Protein AF-A0A956W4H8-F1 (afdb_monomer)

Foldseek 3Di:
DVVVVVLVVLLVVLLVQLLVVHDDDDDDLQQDPVSVVSSQVSQVVSVHHDQAEAEDEPVVVVQVVQPDDDDDDDPRHPVVSVVSVVSGDDDPDHPYYDHPVDDCPVVVVVSCVVRVNDD

Secondary structure (DSSP, 8-state):
-HHHHHHHHHHHHHHHHHTTT----------SHHHHHHHHHHHHHTT-----EEEE--HHHHHHHHHS---SS---SHHHHHHHHHHPPP--S-SEEEETTS--HHHHHHHHHHTT---

Solvent-accessible surface area (backbone atoms only — not comparable to full-atom values): 7430 Å² total; per-residue (Å²): 114,70,68,57,58,52,51,54,52,50,53,53,52,47,51,58,34,45,78,66,76,41,92,76,87,84,89,71,84,58,42,38,67,76,65,46,47,54,56,50,52,55,22,53,78,63,74,49,80,77,74,42,72,43,81,43,66,59,68,66,60,52,43,58,68,34,66,53,91,79,83,84,87,74,79,74,25,57,72,49,54,54,52,48,63,74,60,46,47,85,84,74,8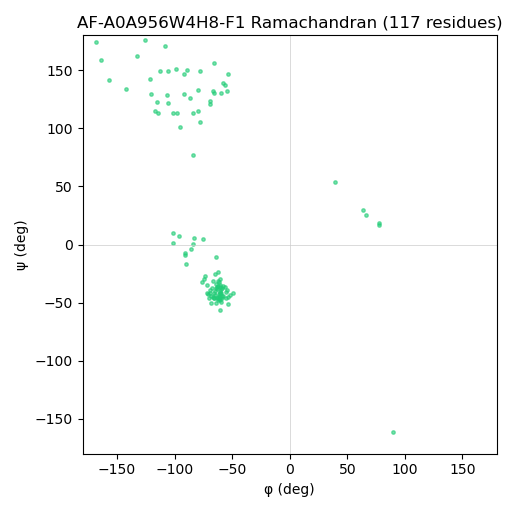6,54,77,39,78,43,63,66,85,50,88,52,66,70,56,52,54,49,52,37,50,69,65,67,51,79,131

Mean predicted aligned error: 4.52 Å

pLDDT: mean 90.12, std 8.44, range [45.56, 97.0]

Structure (mmCIF, N/CA/C/O backbone):
data_AF-A0A956W4H8-F1
#
_entry.id   AF-A0A956W4H8-F1
#
loop_
_atom_site.group_PDB
_atom_site.id
_atom_site.type_symbol
_atom_site.label_atom_id
_atom_site.label_alt_id
_atom_site.label_comp_id
_atom_site.label_asym_id
_atom_site.label_entity_id
_atom_site.label_seq_id
_atom_site.pdbx_PDB_ins_code
_atom_site.Cartn_x
_atom_site.Cartn_y
_atom_site.Cartn_z
_atom_site.occupancy
_atom_site.B_iso_or_equiv
_atom_site.auth_seq_id
_atom_site.auth_comp_id
_atom_site.auth_asym_id
_atom_site.auth_atom_id
_atom_site.pdbx_PDB_model_num
ATOM 1 N N . LYS A 1 1 ? 7.253 20.394 -4.371 1.00 45.56 1 LYS A N 1
ATOM 2 C CA . LYS A 1 1 ? 6.100 21.131 -3.801 1.00 45.56 1 LYS A CA 1
ATOM 3 C C . LYS A 1 1 ? 4.826 20.306 -3.955 1.00 45.56 1 LYS A C 1
ATOM 5 O O . LYS A 1 1 ? 4.275 19.940 -2.935 1.00 45.56 1 LYS A O 1
ATOM 10 N N . GLU A 1 2 ? 4.491 19.880 -5.176 1.00 53.41 2 GLU A N 1
ATOM 11 C CA . GLU A 1 2 ? 3.340 19.012 -5.505 1.00 53.41 2 GLU A CA 1
ATOM 12 C C . GLU A 1 2 ? 3.208 17.745 -4.634 1.00 53.41 2 GLU A C 1
ATOM 14 O O . GLU A 1 2 ? 2.128 17.449 -4.143 1.00 53.41 2 GLU A O 1
ATOM 19 N N . ASN A 1 3 ? 4.315 17.057 -4.325 1.00 69.75 3 ASN A N 1
ATOM 20 C CA . ASN A 1 3 ? 4.260 15.866 -3.467 1.00 69.75 3 ASN A CA 1
ATOM 21 C C . ASN A 1 3 ? 3.694 16.139 -2.061 1.00 69.75 3 ASN A C 1
ATOM 23 O O . ASN A 1 3 ? 2.957 15.304 -1.555 1.00 69.75 3 ASN A O 1
ATOM 27 N N . ALA A 1 4 ? 4.012 17.277 -1.430 1.00 79.56 4 ALA A N 1
ATOM 28 C CA . ALA A 1 4 ? 3.571 17.556 -0.057 1.00 79.56 4 ALA A CA 1
ATOM 29 C C . ALA A 1 4 ? 2.053 17.763 0.019 1.00 79.56 4 ALA A C 1
ATOM 31 O O . ALA A 1 4 ? 1.398 17.157 0.854 1.00 79.56 4 ALA A O 1
ATOM 32 N N . GLU A 1 5 ? 1.494 18.524 -0.923 1.00 85.69 5 GLU A N 1
ATOM 33 C CA . GLU A 1 5 ? 0.049 18.768 -1.008 1.00 85.69 5 GLU A CA 1
ATOM 34 C C . GLU A 1 5 ? -0.733 17.468 -1.260 1.00 85.69 5 GLU A C 1
ATOM 36 O O . GLU A 1 5 ? -1.816 17.277 -0.707 1.00 85.69 5 GLU A O 1
ATOM 41 N N . VAL A 1 6 ? -0.167 16.541 -2.045 1.00 87.31 6 VAL A N 1
ATOM 42 C CA . VAL A 1 6 ? -0.752 15.207 -2.250 1.00 87.31 6 VAL A CA 1
ATOM 43 C C . VAL A 1 6 ? -0.738 14.390 -0.958 1.00 87.31 6 VAL A C 1
ATOM 45 O O . VAL A 1 6 ? -1.762 13.797 -0.622 1.00 87.31 6 VAL A O 1
ATOM 48 N N . PHE A 1 7 ? 0.379 14.364 -0.222 1.00 86.44 7 PHE A N 1
ATOM 49 C CA . PHE A 1 7 ? 0.444 13.662 1.066 1.00 86.44 7 PHE A CA 1
ATOM 50 C C . PHE A 1 7 ? -0.568 14.234 2.064 1.00 86.44 7 PHE A C 1
ATOM 52 O O . PHE A 1 7 ? -1.348 13.470 2.628 1.00 86.44 7 PHE A O 1
ATOM 59 N N . ASP A 1 8 ? -0.629 15.559 2.202 1.00 90.62 8 ASP A N 1
ATOM 60 C CA . ASP A 1 8 ? -1.545 16.230 3.128 1.00 90.62 8 ASP A CA 1
ATOM 61 C C . ASP A 1 8 ? -3.015 15.932 2.785 1.00 90.62 8 ASP A C 1
ATOM 63 O O . ASP A 1 8 ? -3.830 15.63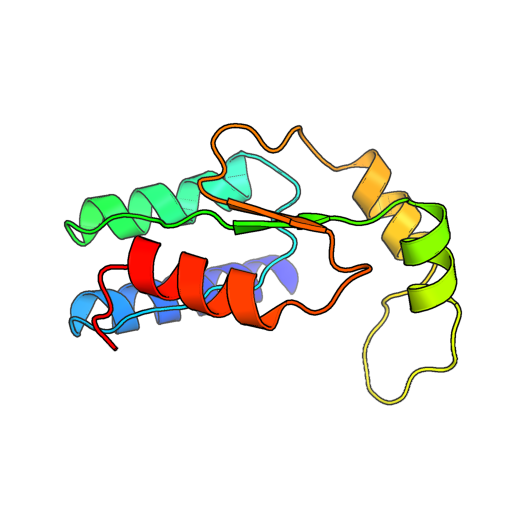8 3.664 1.00 90.62 8 ASP A O 1
ATOM 67 N N . GLU A 1 9 ? -3.377 15.952 1.498 1.00 93.94 9 GLU A N 1
ATOM 68 C CA . GLU A 1 9 ? -4.739 15.629 1.065 1.00 93.94 9 GLU A CA 1
ATOM 69 C C . GLU A 1 9 ? -5.086 14.150 1.293 1.00 93.94 9 GLU A C 1
ATOM 71 O O . GLU A 1 9 ? -6.218 13.840 1.684 1.00 93.94 9 GLU A O 1
ATOM 76 N N . VAL A 1 10 ? -4.136 13.231 1.083 1.00 93.94 10 VAL A N 1
ATOM 77 C CA . VAL A 1 10 ? -4.322 11.804 1.385 1.00 93.94 10 VAL A CA 1
ATOM 78 C C . VAL A 1 10 ? -4.526 11.605 2.886 1.00 93.94 10 VAL A C 1
ATOM 80 O O . VAL A 1 10 ? -5.525 11.001 3.278 1.00 93.94 10 VAL A O 1
ATOM 83 N N . GLU A 1 11 ? -3.656 12.163 3.728 1.00 94.00 11 GLU A N 1
ATOM 84 C CA . GLU A 1 11 ? -3.748 12.074 5.191 1.00 94.00 11 GLU A CA 1
ATOM 85 C C . GLU A 1 11 ? -5.082 12.649 5.698 1.00 94.00 11 GLU A C 1
ATOM 87 O O . GLU A 1 11 ? -5.805 11.995 6.457 1.00 94.00 11 GLU A O 1
ATOM 92 N N . ARG A 1 12 ? -5.505 13.809 5.177 1.00 95.69 12 ARG A N 1
ATOM 93 C CA . ARG A 1 12 ? -6.803 14.418 5.504 1.00 95.69 12 ARG A CA 1
ATOM 94 C C . ARG A 1 12 ? -7.984 13.519 5.129 1.00 95.69 12 ARG A C 1
ATOM 96 O O . ARG A 1 12 ? -8.972 13.449 5.868 1.00 95.69 12 ARG A O 1
ATOM 103 N N . ARG A 1 13 ? -7.931 12.840 3.977 1.00 96.88 13 ARG A N 1
ATOM 104 C CA . ARG A 1 13 ? -8.981 11.892 3.558 1.00 96.88 13 ARG A CA 1
ATOM 105 C C . ARG A 1 13 ? -9.000 10.643 4.426 1.00 96.88 13 ARG A C 1
ATOM 107 O O . ARG A 1 13 ? -10.095 10.188 4.761 1.00 96.88 13 ARG A O 1
ATOM 114 N N . VAL A 1 14 ? -7.830 10.132 4.804 1.00 96.62 14 VAL A N 1
ATOM 115 C CA . VAL A 1 14 ? -7.693 8.994 5.719 1.00 96.62 14 VAL A CA 1
ATOM 116 C C . VAL A 1 14 ? -8.321 9.338 7.064 1.00 96.62 14 VAL A C 1
ATOM 118 O O . VAL A 1 14 ? -9.294 8.689 7.442 1.00 96.62 14 VAL A O 1
ATOM 121 N N . ALA A 1 15 ? -7.885 10.420 7.716 1.00 95.81 15 ALA A N 1
ATOM 122 C CA . ALA A 1 15 ? -8.448 10.878 8.988 1.00 95.81 15 ALA A CA 1
ATOM 123 C C . ALA A 1 15 ? -9.972 11.074 8.917 1.00 95.81 15 ALA A C 1
ATOM 125 O O . ALA A 1 15 ? -10.715 10.588 9.770 1.00 95.81 15 ALA A O 1
ATOM 126 N N . LYS A 1 16 ? -10.476 11.719 7.855 1.00 96.75 16 LYS A N 1
ATOM 127 C CA . LYS A 1 16 ? -11.923 11.909 7.657 1.00 96.75 16 LYS A CA 1
ATOM 128 C C . LYS A 1 16 ? -12.679 10.586 7.490 1.00 96.75 16 LYS A C 1
ATOM 130 O O . LYS A 1 16 ? -13.828 10.489 7.921 1.00 96.75 16 LYS A O 1
ATOM 135 N N . GLY A 1 17 ? -12.094 9.607 6.802 1.00 96.56 17 GLY A N 1
ATOM 136 C CA . GLY A 1 17 ? -12.680 8.282 6.616 1.00 96.56 17 GLY A CA 1
ATOM 137 C C . GLY A 1 17 ? -12.732 7.500 7.926 1.00 96.56 17 GLY A C 1
ATOM 138 O O . GLY A 1 17 ? -13.808 7.040 8.315 1.00 96.56 17 GLY A O 1
ATOM 139 N N . LEU A 1 18 ? -11.601 7.440 8.629 1.00 95.12 18 LEU A N 1
ATOM 140 C CA . LEU A 1 18 ? -11.467 6.764 9.918 1.00 95.12 18 LEU A CA 1
ATOM 141 C C . LEU A 1 18 ? -12.384 7.381 10.981 1.00 95.12 18 LEU A C 1
ATOM 143 O O . LEU A 1 18 ? -13.142 6.657 11.619 1.00 95.12 18 LEU A O 1
ATOM 147 N N . GLY A 1 19 ? -12.446 8.714 11.081 1.00 93.06 19 GLY A N 1
ATOM 148 C CA . GLY A 1 19 ? -13.347 9.420 12.005 1.00 93.06 19 GLY A CA 1
ATOM 149 C C . GLY A 1 19 ? -14.843 9.210 11.727 1.00 93.06 19 GLY A C 1
ATOM 150 O O . GLY A 1 19 ? -15.686 9.569 12.544 1.00 93.06 19 GLY A O 1
ATOM 151 N N . ARG A 1 20 ? -15.199 8.619 10.580 1.00 94.94 20 ARG A N 1
ATOM 152 C CA . ARG A 1 20 ? -16.569 8.200 10.236 1.00 94.94 20 ARG A CA 1
ATOM 153 C C . ARG A 1 20 ? -16.792 6.694 10.411 1.00 94.94 20 ARG A C 1
ATOM 155 O O . ARG A 1 20 ? -17.804 6.191 9.927 1.00 94.94 20 ARG A O 1
ATOM 162 N N . GLY A 1 21 ? -15.849 5.976 11.021 1.00 91.88 21 GLY A N 1
ATOM 163 C CA . GLY A 1 21 ? -15.905 4.524 11.201 1.00 91.88 21 GLY A CA 1
ATOM 164 C C . GLY A 1 21 ? -15.830 3.734 9.892 1.00 91.88 21 GLY A C 1
ATOM 165 O O . GLY A 1 21 ? -16.367 2.634 9.812 1.00 91.88 21 GLY A O 1
ATOM 166 N N . ARG A 1 22 ? -15.232 4.298 8.833 1.00 93.69 22 ARG A N 1
ATOM 167 C CA . ARG A 1 22 ? -15.118 3.622 7.531 1.00 93.69 22 ARG A CA 1
ATOM 168 C C . ARG A 1 22 ? -13.815 2.843 7.431 1.00 93.69 22 ARG A C 1
ATOM 170 O O . ARG A 1 22 ? -12.777 3.312 7.889 1.00 93.69 22 ARG A O 1
ATOM 177 N N . LEU A 1 23 ? -13.860 1.720 6.715 1.00 93.44 23 LEU A N 1
ATOM 178 C CA . LEU A 1 23 ? -12.656 1.089 6.187 1.00 93.44 23 LEU A CA 1
ATOM 179 C C . LEU A 1 23 ? -12.021 2.016 5.142 1.00 93.44 23 LEU A C 1
ATOM 181 O O . LEU A 1 23 ? -12.703 2.496 4.233 1.00 93.44 23 LEU A O 1
ATOM 185 N N . VAL A 1 24 ? -10.720 2.263 5.275 1.00 95.25 24 VAL A N 1
ATOM 186 C CA . VAL A 1 24 ? -9.947 3.100 4.354 1.00 95.25 24 VAL A 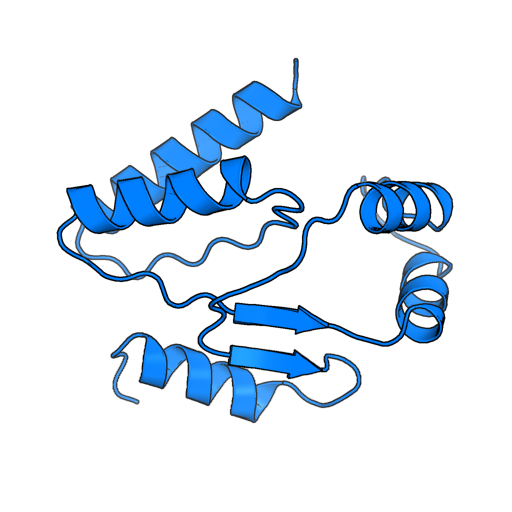CA 1
ATOM 187 C C . VAL A 1 24 ? -8.818 2.269 3.761 1.00 95.25 24 VAL A C 1
ATOM 189 O O . VAL A 1 24 ? -8.061 1.639 4.492 1.00 95.25 24 VAL A O 1
ATOM 192 N N . VAL A 1 25 ? -8.699 2.296 2.433 1.00 95.19 25 VAL A N 1
ATOM 193 C CA . VAL A 1 25 ? -7.577 1.704 1.699 1.00 95.19 25 VAL A CA 1
ATOM 194 C C . VAL A 1 25 ? -6.691 2.834 1.197 1.00 95.19 25 VAL A C 1
ATOM 196 O O . VAL A 1 25 ? -7.180 3.771 0.564 1.00 95.19 25 VAL A O 1
ATOM 199 N N . VAL A 1 26 ? -5.396 2.739 1.485 1.00 94.81 26 VAL A N 1
ATOM 200 C CA . VAL A 1 26 ? -4.378 3.654 0.966 1.00 94.81 26 VAL A CA 1
ATOM 201 C C . VAL A 1 26 ? -3.459 2.858 0.056 1.00 94.81 26 VAL A C 1
ATOM 203 O O . VAL A 1 26 ? -2.732 1.985 0.524 1.00 94.81 26 VAL A O 1
ATOM 206 N N . ASP A 1 27 ? -3.496 3.173 -1.236 1.00 91.88 27 ASP A N 1
ATOM 207 C CA . ASP A 1 27 ? -2.524 2.682 -2.207 1.00 91.88 27 ASP A CA 1
ATOM 208 C C . ASP A 1 27 ? -1.460 3.757 -2.428 1.00 91.88 27 ASP A C 1
ATOM 210 O O . ASP A 1 27 ? -1.746 4.858 -2.904 1.00 91.88 27 ASP A O 1
ATOM 214 N N . ALA A 1 28 ? -0.238 3.461 -2.001 1.00 88.94 28 ALA A N 1
ATOM 215 C CA . ALA A 1 28 ? 0.889 4.366 -2.113 1.00 88.94 28 ALA A CA 1
ATOM 216 C C . ALA A 1 28 ? 2.194 3.576 -2.089 1.00 88.94 28 ALA A C 1
ATOM 218 O O . ALA A 1 28 ? 2.362 2.646 -1.301 1.00 88.94 28 ALA A O 1
ATOM 219 N N . THR A 1 29 ? 3.169 4.001 -2.895 1.00 87.69 29 THR A N 1
ATOM 220 C CA . THR A 1 29 ? 4.476 3.335 -2.938 1.00 87.69 29 THR A CA 1
ATOM 221 C C . THR A 1 29 ? 5.192 3.365 -1.581 1.00 87.69 29 THR A C 1
ATOM 223 O O . THR A 1 29 ? 5.872 2.404 -1.238 1.00 87.69 29 THR A O 1
ATOM 226 N N . ASN A 1 30 ? 5.060 4.459 -0.813 1.00 88.00 30 ASN A N 1
ATOM 227 C CA . ASN A 1 30 ? 5.552 4.589 0.569 1.00 88.00 30 ASN A CA 1
ATOM 228 C C . ASN A 1 30 ? 6.923 3.929 0.820 1.00 88.00 30 ASN A C 1
ATOM 230 O O . ASN A 1 30 ? 7.091 3.108 1.726 1.00 88.00 30 ASN A O 1
ATOM 234 N N . LEU A 1 31 ? 7.913 4.292 -0.001 1.00 87.31 31 LEU A N 1
ATOM 235 C CA . LEU A 1 31 ? 9.229 3.641 -0.044 1.00 87.31 31 LEU A CA 1
ATOM 236 C C . LEU A 1 31 ? 9.990 3.711 1.284 1.00 87.31 31 LEU A C 1
ATOM 238 O O . LEU A 1 31 ? 10.749 2.800 1.605 1.00 87.31 31 LEU A O 1
ATOM 242 N N . LYS A 1 32 ? 9.753 4.758 2.077 1.00 88.69 32 LYS A N 1
ATOM 243 C CA . LYS A 1 32 ? 10.439 5.003 3.346 1.00 88.69 32 LYS A CA 1
ATOM 244 C C . LYS A 1 32 ? 9.559 4.715 4.558 1.00 88.69 32 LYS A C 1
ATOM 246 O O . LYS A 1 32 ? 8.345 4.927 4.523 1.00 88.69 32 LYS A O 1
ATOM 251 N N . HIS A 1 33 ? 10.182 4.301 5.657 1.00 87.88 33 HIS A N 1
ATOM 252 C CA . HIS A 1 33 ? 9.545 4.087 6.954 1.00 87.88 33 HIS A CA 1
ATOM 253 C C . HIS A 1 33 ? 8.814 5.337 7.441 1.00 87.88 33 HIS A C 1
ATOM 255 O O . HIS A 1 33 ? 7.700 5.213 7.937 1.00 87.88 33 HIS A O 1
ATOM 261 N N . GLU A 1 34 ? 9.393 6.528 7.253 1.00 88.00 34 GLU A N 1
ATOM 262 C CA . GLU A 1 34 ? 8.768 7.794 7.660 1.00 88.00 34 GLU A CA 1
ATOM 263 C C . GLU A 1 34 ? 7.409 8.031 6.988 1.00 88.00 34 GLU A C 1
ATOM 265 O O . GLU A 1 34 ? 6.487 8.500 7.644 1.00 88.00 34 GLU A O 1
ATOM 270 N N . PHE A 1 35 ? 7.250 7.649 5.716 1.00 88.69 35 PHE A N 1
ATOM 271 C CA . PHE A 1 35 ? 5.986 7.807 4.992 1.00 88.69 35 PHE A CA 1
ATOM 272 C C . PHE A 1 35 ? 4.957 6.761 5.412 1.00 88.69 35 PHE A C 1
ATOM 274 O O . PHE A 1 35 ? 3.767 7.048 5.449 1.00 88.69 35 PHE A O 1
ATOM 281 N N . ARG A 1 36 ? 5.407 5.556 5.781 1.00 90.06 36 ARG A N 1
ATOM 282 C CA . ARG A 1 36 ? 4.521 4.520 6.328 1.00 90.06 36 ARG A CA 1
ATOM 283 C C . ARG A 1 36 ? 4.041 4.872 7.733 1.00 90.06 36 ARG A C 1
ATOM 285 O O . ARG A 1 36 ? 2.864 4.686 8.023 1.00 90.06 36 ARG A O 1
ATOM 292 N N . ARG A 1 37 ? 4.936 5.383 8.589 1.00 90.62 37 ARG A N 1
ATOM 293 C CA . ARG A 1 37 ? 4.680 5.647 10.016 1.00 90.62 37 ARG A CA 1
ATOM 294 C C . ARG A 1 37 ? 3.457 6.535 10.238 1.00 90.62 37 ARG A C 1
ATOM 296 O O . ARG A 1 37 ? 2.657 6.227 11.111 1.00 90.62 37 ARG A O 1
ATOM 303 N N . ARG A 1 38 ? 3.262 7.544 9.389 1.00 91.00 38 ARG A N 1
ATOM 304 C CA . ARG A 1 38 ? 2.128 8.478 9.471 1.00 91.00 38 ARG A CA 1
ATOM 305 C C . ARG A 1 38 ? 0.768 7.782 9.453 1.00 91.00 38 ARG A C 1
ATOM 307 O O . ARG A 1 38 ? -0.140 8.177 10.167 1.00 91.00 38 ARG A O 1
ATOM 314 N N . TYR A 1 39 ? 0.623 6.702 8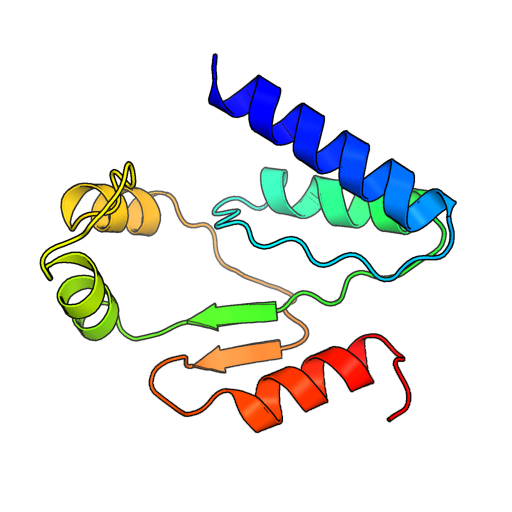.684 1.00 92.69 39 TYR A N 1
ATOM 315 C CA . TYR A 1 39 ? -0.636 5.954 8.638 1.00 92.69 39 TYR A CA 1
ATOM 316 C C . TYR A 1 39 ? -0.864 5.101 9.887 1.00 92.69 39 TYR A C 1
ATOM 318 O O . TYR A 1 39 ? -2.011 4.881 10.266 1.00 92.69 39 TYR A O 1
ATOM 326 N N . PHE A 1 40 ? 0.208 4.633 10.533 1.00 92.00 40 PHE A N 1
ATOM 327 C CA . PHE A 1 40 ? 0.102 3.968 11.832 1.00 92.00 40 PHE A CA 1
ATOM 328 C C . PHE A 1 40 ? -0.286 4.965 12.925 1.00 92.00 40 PHE A C 1
ATOM 330 O O . PHE A 1 40 ? -1.157 4.647 13.722 1.00 92.00 40 PHE A O 1
ATOM 337 N N . GLU A 1 41 ? 0.294 6.168 12.914 1.00 93.69 41 GLU A N 1
ATOM 338 C CA . GLU A 1 41 ? -0.064 7.264 13.828 1.00 93.69 41 GLU A CA 1
ATOM 339 C C . GLU A 1 41 ? -1.547 7.656 13.659 1.00 93.69 41 GLU A C 1
ATOM 341 O O . GLU A 1 41 ? -2.298 7.634 14.628 1.00 93.69 41 GLU A O 1
ATOM 346 N N . LEU A 1 42 ? -2.018 7.876 12.424 1.00 94.12 42 LEU A N 1
ATOM 347 C CA . LEU A 1 42 ? -3.433 8.176 12.144 1.00 94.12 42 LEU A CA 1
ATOM 348 C C . LEU A 1 42 ? -4.398 7.060 12.577 1.00 94.12 42 LEU A C 1
ATOM 350 O O . LEU A 1 42 ? -5.533 7.333 12.969 1.00 94.12 42 LEU A O 1
ATOM 354 N N . ALA A 1 43 ? -3.984 5.797 12.459 1.00 92.81 43 ALA A N 1
ATOM 355 C CA . ALA A 1 43 ? -4.795 4.672 12.909 1.00 92.81 43 ALA A CA 1
ATOM 356 C C . ALA A 1 43 ? -4.850 4.590 14.440 1.00 92.81 43 ALA A C 1
ATOM 358 O O . ALA A 1 43 ? -5.932 4.373 14.983 1.00 92.81 43 ALA A O 1
ATOM 359 N N . ASP A 1 44 ? -3.719 4.811 15.116 1.00 94.00 44 ASP A N 1
ATOM 360 C CA . ASP A 1 44 ? -3.626 4.850 16.578 1.00 94.00 44 ASP A CA 1
ATOM 361 C C . ASP A 1 44 ? -4.501 5.971 17.160 1.00 94.00 44 ASP A C 1
ATOM 363 O O . ASP A 1 44 ? -5.337 5.717 18.026 1.00 94.00 44 ASP A O 1
ATOM 367 N N . GLU A 1 45 ? -4.429 7.178 16.588 1.00 94.25 45 GLU A N 1
ATOM 368 C CA . GLU A 1 45 ? -5.293 8.314 16.948 1.00 94.25 45 GLU A CA 1
ATOM 369 C C . GLU A 1 45 ? -6.787 8.003 16.774 1.00 94.25 45 GLU A C 1
ATOM 371 O O . GLU A 1 45 ? -7.625 8.449 17.559 1.00 94.25 45 GLU A O 1
ATOM 376 N N . ALA A 1 46 ? -7.135 7.219 15.752 1.00 93.69 46 ALA A N 1
ATOM 377 C CA . ALA A 1 46 ? -8.502 6.781 15.495 1.00 93.69 46 ALA A CA 1
ATOM 378 C C . ALA A 1 46 ? -8.915 5.535 16.306 1.00 93.69 46 ALA A C 1
ATOM 380 O O . ALA A 1 46 ? -10.041 5.058 16.145 1.00 93.69 46 ALA A O 1
ATOM 381 N N . GLY A 1 47 ? -8.034 4.986 17.151 1.00 93.56 47 GLY A N 1
ATOM 382 C CA . GLY A 1 47 ? -8.293 3.776 17.933 1.00 93.56 47 GLY A CA 1
ATOM 383 C C . GLY A 1 47 ? -8.503 2.525 17.073 1.00 93.56 47 GLY A C 1
ATOM 384 O O . GLY A 1 47 ? -9.259 1.630 17.451 1.00 93.56 47 GLY A O 1
ATOM 385 N N . THR A 1 48 ? -7.880 2.469 15.895 1.00 92.62 48 THR A N 1
ATOM 386 C CA . THR A 1 48 ? -7.979 1.353 14.949 1.00 92.62 48 THR A CA 1
ATOM 387 C C . THR A 1 48 ? -6.599 0.810 14.577 1.00 92.62 48 THR A C 1
ATOM 389 O O . THR A 1 48 ? -5.564 1.312 15.004 1.00 92.62 48 THR A O 1
ATOM 392 N N . ARG A 1 49 ? -6.567 -0.257 13.778 1.00 91.12 49 ARG A N 1
ATOM 393 C CA . ARG A 1 49 ? -5.336 -0.935 13.358 1.00 91.12 49 ARG A CA 1
ATOM 394 C C . ARG A 1 49 ? -5.081 -0.778 11.867 1.00 91.12 49 ARG A C 1
ATOM 396 O O . ARG A 1 49 ? -6.011 -0.755 11.064 1.00 91.12 49 ARG A O 1
ATOM 403 N N . VAL A 1 50 ? -3.805 -0.770 11.496 1.00 93.75 50 VAL A N 1
ATOM 404 C CA . VAL A 1 50 ? -3.370 -0.828 10.096 1.00 93.75 50 VAL A CA 1
ATOM 405 C C . VAL A 1 50 ? -3.144 -2.279 9.687 1.00 93.75 50 VAL A C 1
ATOM 407 O O . VAL A 1 50 ? -2.397 -3.009 10.339 1.00 93.75 50 VAL A O 1
ATOM 410 N N . VAL A 1 51 ? -3.736 -2.685 8.564 1.00 94.50 51 VAL A N 1
ATOM 411 C CA . VAL A 1 51 ? -3.348 -3.909 7.853 1.00 94.50 51 VAL A CA 1
ATOM 412 C C . VAL A 1 51 ? -2.365 -3.518 6.763 1.00 94.50 51 VAL A C 1
ATOM 414 O O . VAL A 1 51 ? -2.751 -3.000 5.718 1.00 94.50 51 VAL A O 1
ATOM 417 N N . TYR A 1 52 ? -1.076 -3.734 7.017 1.00 94.00 52 TYR A N 1
ATOM 418 C CA . TYR A 1 52 ? -0.049 -3.418 6.034 1.00 94.00 52 TYR A CA 1
ATOM 419 C C . TYR A 1 52 ? 0.114 -4.564 5.026 1.00 94.00 52 TYR A C 1
ATOM 421 O O . TYR A 1 52 ? 0.571 -5.652 5.386 1.00 94.00 52 TYR A O 1
ATOM 429 N N . VAL A 1 53 ? -0.245 -4.296 3.768 1.00 95.56 53 VAL A N 1
ATOM 430 C CA . VAL A 1 53 ? -0.080 -5.212 2.632 1.00 95.56 53 VAL A CA 1
ATOM 431 C C . VAL A 1 53 ? 1.078 -4.736 1.757 1.00 95.56 53 VAL A C 1
ATOM 433 O O . VAL A 1 53 ? 1.061 -3.617 1.251 1.00 95.56 53 VAL A O 1
ATOM 436 N N . ASN A 1 54 ? 2.086 -5.584 1.571 1.00 94.69 54 ASN A N 1
ATOM 437 C CA . ASN A 1 54 ? 3.227 -5.312 0.704 1.00 94.69 54 ASN A CA 1
ATOM 438 C C . ASN A 1 54 ? 3.061 -6.039 -0.637 1.00 94.69 54 ASN A C 1
ATOM 440 O O . ASN A 1 54 ? 3.113 -7.268 -0.681 1.00 94.69 54 ASN A O 1
ATOM 444 N N . LEU A 1 55 ? 2.895 -5.287 -1.723 1.00 94.81 55 LEU A N 1
ATOM 445 C CA . LEU A 1 55 ? 2.829 -5.836 -3.076 1.00 94.81 55 LEU A CA 1
ATOM 446 C C . LEU A 1 55 ? 4.241 -5.966 -3.655 1.00 94.81 55 LEU A C 1
ATOM 448 O O . LEU A 1 55 ? 4.996 -4.998 -3.703 1.00 94.81 55 LEU A O 1
ATOM 452 N N . THR A 1 56 ? 4.597 -7.160 -4.120 1.00 94.19 56 THR A N 1
ATOM 453 C CA . THR A 1 56 ? 5.931 -7.459 -4.645 1.00 94.19 56 THR A CA 1
ATOM 454 C C . THR A 1 56 ? 5.876 -8.200 -5.980 1.00 94.19 56 THR A C 1
ATOM 456 O O . THR A 1 56 ? 4.839 -8.731 -6.379 1.00 94.19 56 THR A O 1
ATOM 459 N N . ALA A 1 57 ? 6.996 -8.177 -6.696 1.00 95.56 57 ALA A N 1
ATOM 460 C CA . ALA A 1 57 ? 7.318 -9.010 -7.849 1.00 95.56 57 ALA A CA 1
ATOM 461 C C . ALA A 1 57 ? 8.843 -8.922 -8.092 1.00 95.56 57 ALA A C 1
ATOM 463 O O . ALA A 1 57 ? 9.467 -7.943 -7.665 1.00 95.56 57 ALA A O 1
ATOM 464 N N . PRO A 1 58 ? 9.455 -9.894 -8.792 1.00 95.88 58 PRO A N 1
ATOM 465 C CA . PRO A 1 58 ? 10.829 -9.782 -9.279 1.00 95.88 58 PRO A CA 1
ATOM 466 C C . PRO A 1 58 ? 11.040 -8.512 -10.109 1.00 95.88 58 PRO A C 1
ATOM 468 O O . PRO A 1 58 ? 10.135 -8.054 -10.815 1.00 95.88 58 PRO A O 1
ATOM 471 N N . ILE A 1 59 ? 12.244 -7.940 -10.041 1.00 95.00 59 ILE A N 1
ATOM 472 C CA . ILE A 1 59 ? 12.548 -6.662 -10.696 1.00 95.00 59 ILE A CA 1
ATOM 473 C C . ILE A 1 59 ? 12.393 -6.743 -12.218 1.00 95.00 59 ILE A C 1
ATOM 475 O O . ILE A 1 59 ? 11.976 -5.774 -12.845 1.00 95.00 59 ILE A O 1
ATOM 479 N N . GLU A 1 60 ? 12.657 -7.903 -12.808 1.00 96.06 60 GLU A N 1
ATOM 480 C CA . GLU A 1 60 ? 12.491 -8.186 -14.232 1.00 96.06 60 GLU A CA 1
ATOM 481 C C . GLU A 1 60 ? 11.018 -8.056 -14.632 1.00 96.06 60 G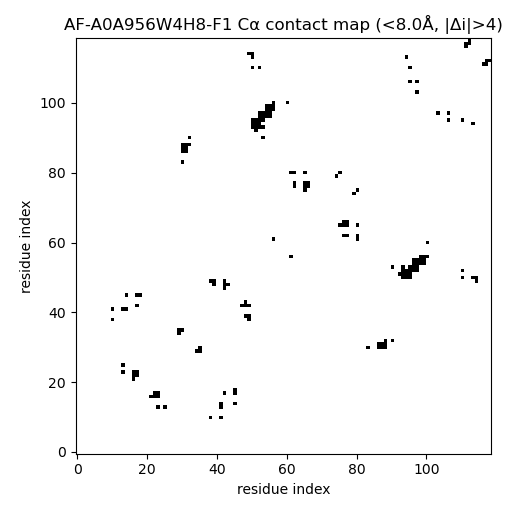LU A C 1
ATOM 483 O O . GLU A 1 60 ? 10.689 -7.307 -15.550 1.00 96.06 60 GLU A O 1
ATOM 488 N N . THR A 1 61 ? 10.118 -8.663 -13.851 1.00 96.62 61 THR A N 1
ATOM 489 C CA . THR A 1 61 ? 8.667 -8.529 -14.032 1.00 96.62 61 THR A CA 1
ATOM 490 C C . THR A 1 61 ? 8.220 -7.071 -13.903 1.00 96.62 61 THR A C 1
ATOM 492 O O . THR A 1 61 ? 7.382 -6.600 -14.672 1.00 96.62 61 THR A O 1
ATOM 495 N N . LEU A 1 62 ? 8.766 -6.325 -12.937 1.00 95.12 62 LEU A N 1
ATOM 496 C CA . LEU A 1 62 ? 8.437 -4.906 -12.781 1.00 95.12 62 LEU A CA 1
ATOM 497 C C . LEU A 1 62 ? 8.919 -4.078 -13.979 1.00 95.12 62 LEU A C 1
ATOM 499 O O . LEU A 1 62 ? 8.165 -3.231 -14.456 1.00 95.12 62 LEU A O 1
ATOM 503 N N . ARG A 1 63 ? 10.130 -4.336 -14.492 1.00 95.88 63 ARG A N 1
ATOM 504 C CA . ARG A 1 63 ? 10.681 -3.665 -15.683 1.00 95.88 63 ARG A CA 1
ATOM 505 C C . ARG A 1 63 ? 9.813 -3.900 -16.913 1.00 95.88 63 ARG A C 1
ATOM 507 O O . ARG A 1 63 ? 9.497 -2.933 -17.597 1.00 95.88 63 ARG A O 1
ATOM 514 N N . GLU A 1 64 ? 9.398 -5.142 -17.153 1.00 94.69 64 GLU A N 1
ATOM 515 C CA . GLU A 1 64 ? 8.484 -5.505 -18.246 1.00 94.69 64 GLU A CA 1
ATOM 516 C C . GLU A 1 64 ? 7.145 -4.764 -18.136 1.00 94.69 64 GLU A C 1
ATOM 518 O O . GLU A 1 64 ? 6.656 -4.185 -19.103 1.00 94.69 64 GLU A O 1
ATOM 523 N N . ARG A 1 65 ? 6.569 -4.698 -16.930 1.00 92.38 65 ARG A N 1
ATOM 524 C CA . ARG A 1 65 ? 5.306 -3.979 -16.695 1.00 92.38 65 ARG A CA 1
ATOM 525 C C . ARG A 1 65 ? 5.418 -2.483 -16.946 1.00 92.38 65 ARG A C 1
ATOM 527 O O . ARG A 1 65 ? 4.439 -1.857 -17.346 1.00 92.38 65 ARG A O 1
ATOM 534 N N . VAL A 1 66 ? 6.572 -1.881 -16.655 1.00 93.12 66 VAL A N 1
ATOM 535 C CA . VAL A 1 66 ? 6.768 -0.438 -16.839 1.00 93.12 66 VAL A CA 1
ATOM 536 C C . VAL A 1 66 ? 7.325 -0.046 -18.203 1.00 93.12 66 VAL A C 1
ATOM 538 O O . VAL A 1 66 ? 7.368 1.154 -18.463 1.00 93.12 66 VAL A O 1
ATOM 541 N N . SER A 1 67 ? 7.731 -1.002 -19.043 1.00 91.81 67 SER A N 1
ATOM 542 C CA . SER A 1 67 ? 8.253 -0.750 -20.392 1.00 91.81 67 SER A CA 1
ATOM 543 C C . SER A 1 67 ? 7.180 -0.750 -21.485 1.00 91.81 67 SER A C 1
ATOM 545 O O . SER A 1 67 ? 7.435 -0.239 -22.574 1.00 91.81 67 SER A O 1
ATOM 547 N N . GLY A 1 68 ? 5.992 -1.297 -21.211 1.00 85.81 68 GLY A N 1
ATOM 548 C CA . GLY A 1 68 ? 4.869 -1.284 -22.147 1.00 85.81 68 GLY A CA 1
ATOM 549 C C . GLY A 1 68 ? 4.328 0.129 -22.432 1.00 85.81 68 GLY A C 1
ATOM 550 O O . GLY A 1 68 ? 4.486 1.030 -21.601 1.00 85.81 68 GLY A O 1
ATOM 551 N N . PRO A 1 69 ? 3.673 0.339 -23.591 1.00 80.31 69 PRO A N 1
ATOM 552 C CA . PRO A 1 69 ? 3.009 1.602 -23.899 1.00 80.31 69 PRO A CA 1
ATOM 553 C C . PRO A 1 69 ? 1.955 1.928 -22.835 1.00 80.31 69 PRO A C 1
ATOM 555 O O . PRO A 1 69 ? 1.234 1.047 -22.363 1.00 80.31 69 PRO A O 1
ATOM 558 N N . ARG A 1 70 ? 1.879 3.203 -22.447 1.00 77.00 70 ARG A N 1
ATOM 559 C CA . ARG A 1 70 ? 0.937 3.701 -21.441 1.00 77.00 70 ARG A CA 1
ATOM 560 C C . ARG A 1 70 ? 0.043 4.782 -22.021 1.00 77.00 70 ARG A C 1
ATOM 562 O O . ARG A 1 70 ? 0.505 5.644 -22.762 1.00 77.00 70 ARG A O 1
ATOM 569 N N . GLU A 1 71 ? -1.213 4.753 -21.602 1.00 79.38 71 GLU A N 1
ATOM 570 C CA . GLU A 1 71 ? -2.167 5.839 -21.797 1.00 79.38 71 GLU A CA 1
ATOM 571 C C . GLU A 1 71 ? -2.259 6.690 -20.517 1.00 79.38 71 GLU A C 1
ATOM 573 O O . GLU A 1 71 ? -2.050 6.197 -19.404 1.00 79.38 71 GLU A O 1
ATOM 578 N N . GLY A 1 72 ? -2.573 7.979 -20.662 1.00 81.25 72 GLY A N 1
ATOM 579 C CA . GLY A 1 72 ? -2.758 8.907 -19.541 1.00 81.25 72 GLY A CA 1
ATOM 580 C C . GLY A 1 72 ? -1.488 9.640 -19.090 1.00 81.25 72 GLY A C 1
ATOM 581 O O . GLY A 1 72 ? -0.513 9.757 -19.825 1.00 81.25 72 GLY A O 1
ATOM 582 N N . TYR A 1 73 ? -1.522 10.183 -17.868 1.00 80.50 73 TYR A N 1
ATOM 583 C CA . TYR A 1 73 ? -0.506 11.112 -17.341 1.00 80.50 73 TYR A CA 1
ATOM 584 C C . TYR A 1 73 ? 0.584 10.444 -16.485 1.00 80.50 73 TYR A C 1
ATOM 586 O O . TYR A 1 73 ? 1.387 11.131 -15.855 1.00 80.50 73 TYR A O 1
ATOM 594 N N . SER A 1 74 ? 0.608 9.110 -16.410 1.00 80.00 74 SER A N 1
ATOM 595 C CA . SER A 1 74 ? 1.572 8.403 -15.565 1.00 80.00 74 SER A CA 1
ATOM 596 C C . SER A 1 74 ? 2.989 8.547 -16.115 1.00 80.00 74 SER A C 1
ATOM 598 O O . SER A 1 74 ? 3.287 8.106 -17.220 1.00 80.00 74 SER A O 1
ATOM 600 N N . GLN A 1 75 ? 3.883 9.107 -15.302 1.00 83.62 75 GLN A N 1
ATOM 601 C CA . GLN A 1 75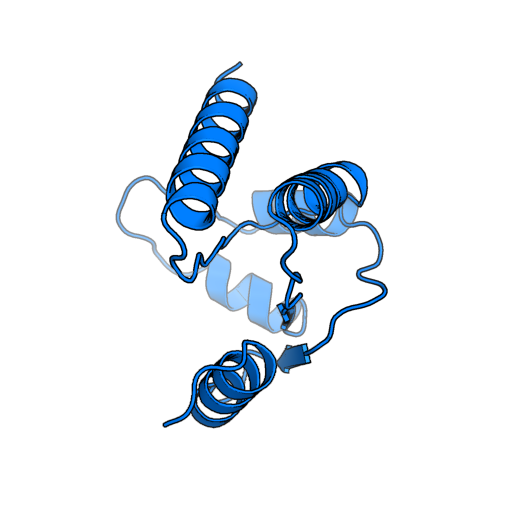 ? 5.318 9.170 -15.593 1.00 83.62 75 GLN A CA 1
ATOM 602 C C . GLN A 1 75 ? 6.054 7.879 -15.204 1.00 83.62 75 GLN A C 1
ATOM 604 O O . GLN A 1 75 ? 7.282 7.824 -15.260 1.00 83.62 75 GLN A O 1
ATOM 609 N N . ALA A 1 76 ? 5.329 6.838 -14.778 1.00 84.75 76 ALA A N 1
ATOM 610 C CA . ALA A 1 76 ? 5.934 5.561 -14.447 1.00 84.75 76 ALA A CA 1
ATOM 611 C C . ALA A 1 76 ? 6.657 5.001 -15.679 1.00 84.75 76 ALA A C 1
ATOM 613 O O . ALA A 1 76 ? 6.106 4.926 -16.776 1.00 84.75 76 ALA A O 1
ATOM 614 N N . GLY A 1 77 ? 7.901 4.587 -15.483 1.00 91.50 77 GLY A N 1
ATOM 615 C CA . GLY A 1 77 ? 8.768 4.035 -16.514 1.00 91.50 77 GLY A CA 1
ATOM 616 C C . GLY A 1 77 ? 9.996 3.413 -15.870 1.00 91.50 77 GLY A C 1
ATOM 617 O O . GLY A 1 77 ? 10.195 3.536 -14.658 1.00 91.50 77 GLY A O 1
ATOM 618 N N . VAL A 1 78 ? 10.838 2.763 -16.673 1.00 93.62 78 VAL A N 1
ATOM 619 C CA . VAL A 1 78 ? 12.063 2.111 -16.179 1.00 93.62 78 VAL A CA 1
ATOM 620 C C . VAL A 1 78 ? 12.943 3.058 -15.336 1.00 93.62 78 VAL A C 1
ATOM 622 O O . VAL A 1 78 ? 13.339 2.650 -14.245 1.00 93.62 78 VAL A O 1
ATOM 625 N N . PRO A 1 79 ? 13.181 4.332 -15.724 1.00 93.19 79 PRO A N 1
ATOM 626 C CA . PRO A 1 79 ? 13.982 5.247 -14.904 1.00 93.19 79 PRO A CA 1
ATOM 627 C C . PRO A 1 79 ? 13.365 5.550 -13.531 1.00 93.19 79 PRO A C 1
ATOM 629 O O . PRO A 1 79 ? 14.084 5.662 -12.536 1.00 93.19 79 PRO A O 1
ATOM 632 N N . VAL A 1 80 ? 12.033 5.662 -13.468 1.00 92.44 80 VAL A N 1
ATOM 633 C CA . VAL A 1 80 ? 11.301 5.904 -12.217 1.00 92.44 80 VAL A CA 1
ATOM 634 C C . VAL A 1 80 ? 11.363 4.670 -11.324 1.00 92.44 80 VAL A C 1
ATOM 636 O O . VAL A 1 80 ? 11.720 4.797 -10.158 1.00 92.44 80 VAL A O 1
ATOM 639 N N . LEU A 1 81 ? 11.129 3.475 -11.876 1.00 93.94 81 LEU A N 1
ATOM 640 C CA . LEU A 1 81 ? 11.288 2.209 -11.154 1.00 93.94 81 LEU A CA 1
ATOM 641 C C . LEU A 1 81 ? 12.699 2.073 -10.565 1.00 93.94 81 LEU A C 1
ATOM 643 O O . LEU A 1 81 ? 12.850 1.759 -9.387 1.00 93.94 81 LEU A O 1
ATOM 647 N N . ASP A 1 82 ? 13.734 2.375 -11.349 1.00 94.44 82 ASP A N 1
ATOM 648 C CA . ASP A 1 82 ? 15.122 2.306 -10.886 1.00 94.44 82 ASP A CA 1
ATOM 649 C C . ASP A 1 82 ? 15.412 3.302 -9.756 1.00 94.44 82 ASP A C 1
ATOM 651 O O . ASP A 1 82 ? 16.156 2.995 -8.821 1.00 94.44 82 ASP A O 1
ATOM 655 N N . SER A 1 83 ? 14.822 4.499 -9.816 1.00 92.69 83 SER A N 1
ATOM 656 C CA . SER A 1 83 ? 14.889 5.469 -8.721 1.00 92.69 83 SER A CA 1
ATOM 657 C C . SER A 1 83 ? 14.184 4.952 -7.462 1.00 92.69 83 SER A C 1
ATOM 659 O O . SER A 1 83 ? 14.755 5.037 -6.375 1.00 92.69 83 SER A O 1
ATOM 661 N N . MET A 1 84 ? 12.998 4.355 -7.609 1.00 92.12 84 MET A N 1
ATOM 662 C CA . MET A 1 84 ? 12.218 3.806 -6.497 1.00 92.12 84 MET A CA 1
ATOM 663 C C . MET A 1 84 ? 12.951 2.661 -5.798 1.00 92.12 84 MET A C 1
ATOM 665 O O . MET A 1 84 ? 13.055 2.668 -4.576 1.00 92.12 84 MET A O 1
ATOM 669 N N . VAL A 1 85 ? 13.515 1.716 -6.557 1.00 91.88 85 VAL A N 1
ATOM 670 C CA . VAL A 1 85 ? 14.274 0.578 -6.010 1.00 91.88 85 VAL A CA 1
ATOM 671 C C . VAL A 1 85 ? 15.482 1.052 -5.206 1.00 91.88 85 VAL A C 1
ATOM 673 O O . VAL A 1 85 ? 15.738 0.533 -4.125 1.00 91.88 85 VAL A O 1
ATOM 676 N N . ARG A 1 86 ? 16.204 2.069 -5.696 1.00 91.44 86 ARG A N 1
ATOM 677 C CA . ARG A 1 86 ? 17.349 2.647 -4.975 1.00 91.44 86 ARG A CA 1
ATOM 678 C C . ARG A 1 86 ? 16.949 3.364 -3.686 1.00 91.44 86 ARG A C 1
ATOM 680 O O . ARG A 1 86 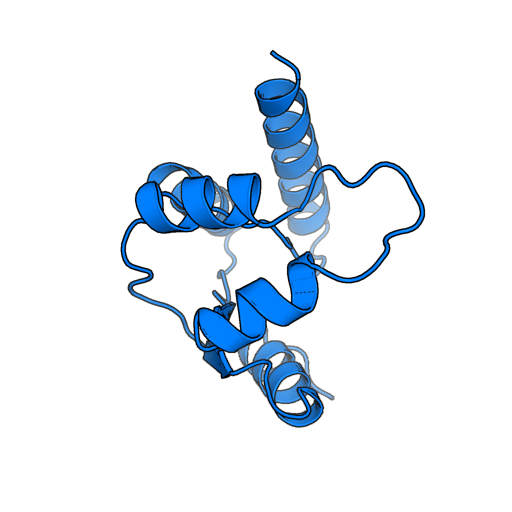? 17.739 3.396 -2.750 1.00 91.44 86 ARG A O 1
ATOM 687 N N . ALA A 1 87 ? 15.757 3.954 -3.651 1.00 89.19 87 ALA A N 1
ATOM 688 C CA . ALA A 1 87 ? 15.252 4.698 -2.501 1.00 89.19 87 ALA A CA 1
ATOM 689 C C . ALA A 1 87 ? 14.451 3.838 -1.504 1.00 89.19 87 ALA A C 1
ATOM 691 O O . ALA A 1 87 ? 14.095 4.337 -0.436 1.00 89.19 87 ALA A O 1
ATOM 692 N N . ALA A 1 88 ? 14.129 2.589 -1.850 1.00 88.75 88 ALA A N 1
ATOM 693 C CA . ALA A 1 88 ? 13.292 1.711 -1.044 1.00 88.75 88 ALA A CA 1
ATOM 694 C C . ALA A 1 88 ? 13.995 1.281 0.249 1.00 88.75 88 ALA A C 1
ATOM 696 O O . ALA A 1 88 ? 15.060 0.663 0.231 1.00 88.75 88 ALA A O 1
ATOM 697 N N . GLU A 1 89 ? 13.359 1.549 1.385 1.00 89.25 89 GLU A N 1
ATOM 698 C CA . GLU A 1 89 ? 13.750 0.984 2.672 1.00 89.25 89 GLU A CA 1
ATOM 699 C C . GLU A 1 89 ? 13.021 -0.343 2.901 1.00 89.25 89 GLU A C 1
ATOM 701 O O . GLU A 1 89 ? 11.893 -0.538 2.443 1.00 89.25 89 GLU A O 1
ATOM 706 N N . ARG A 1 90 ? 13.644 -1.264 3.647 1.00 81.12 90 ARG A N 1
ATOM 707 C CA . ARG A 1 90 ? 13.084 -2.602 3.880 1.00 81.12 90 ARG A CA 1
ATOM 708 C C . ARG A 1 90 ? 11.665 -2.535 4.460 1.00 81.12 90 ARG A C 1
ATOM 710 O O . ARG A 1 90 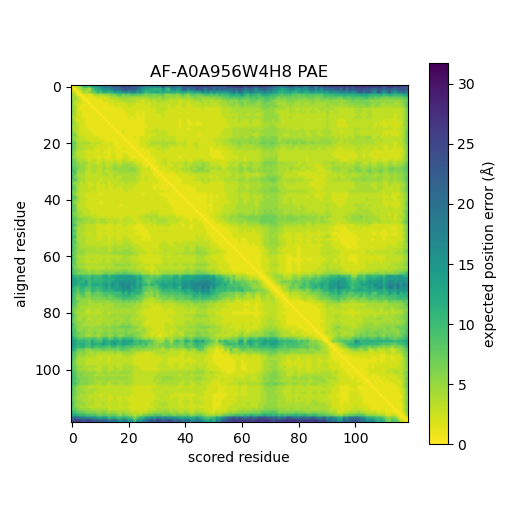? 11.395 -1.867 5.456 1.00 81.12 90 ARG A O 1
ATOM 717 N N . HIS A 1 91 ? 10.767 -3.317 3.873 1.00 70.56 91 HIS A N 1
ATOM 718 C CA . HIS A 1 91 ? 9.380 -3.438 4.310 1.00 70.56 91 HIS A CA 1
ATOM 719 C C . HIS A 1 91 ? 9.255 -4.463 5.454 1.00 70.56 91 HIS A C 1
ATOM 721 O O . HIS A 1 91 ? 8.854 -5.602 5.239 1.00 70.56 91 HIS A O 1
ATOM 727 N N . GLY A 1 92 ? 9.637 -4.077 6.675 1.00 75.88 92 GLY A N 1
ATOM 728 C CA . GLY A 1 92 ? 9.372 -4.873 7.882 1.00 75.88 92 GLY A CA 1
ATOM 729 C C . GLY A 1 92 ? 7.923 -4.732 8.369 1.00 75.88 92 GLY A C 1
ATOM 730 O O . GLY A 1 92 ? 7.323 -3.672 8.197 1.00 75.88 92 GLY A O 1
ATOM 731 N N . GLY A 1 93 ? 7.373 -5.783 8.989 1.00 80.56 93 GLY A N 1
ATOM 732 C CA . GLY A 1 93 ? 6.082 -5.724 9.693 1.00 80.56 93 GLY A CA 1
ATOM 733 C C . GLY A 1 93 ? 4.828 -5.745 8.810 1.00 80.56 93 GLY A C 1
ATOM 734 O O . GLY A 1 93 ? 3.765 -5.337 9.269 1.00 80.56 93 GLY A O 1
ATOM 735 N N . ALA A 1 94 ? 4.930 -6.189 7.552 1.00 86.25 94 ALA A N 1
ATOM 736 C CA . ALA A 1 94 ? 3.751 -6.421 6.718 1.00 86.25 94 ALA A CA 1
ATOM 737 C C . ALA A 1 94 ? 2.926 -7.591 7.270 1.00 86.25 94 ALA A C 1
ATOM 739 O O . ALA A 1 94 ? 3.470 -8.657 7.553 1.00 86.25 94 ALA A O 1
ATOM 740 N N . ALA A 1 95 ? 1.614 -7.390 7.388 1.00 90.56 95 ALA A N 1
ATOM 741 C CA . ALA A 1 95 ? 0.674 -8.448 7.745 1.00 90.56 95 ALA A CA 1
ATOM 742 C C . ALA A 1 95 ? 0.460 -9.422 6.575 1.00 90.56 95 ALA A C 1
ATOM 744 O O . ALA A 1 95 ? 0.161 -10.593 6.792 1.00 90.56 95 ALA A O 1
ATOM 745 N N . LEU A 1 96 ? 0.636 -8.939 5.340 1.00 95.00 96 LEU A N 1
ATOM 746 C CA . LEU A 1 96 ? 0.534 -9.733 4.123 1.00 95.00 96 LEU A CA 1
ATOM 747 C C . LEU A 1 96 ? 1.588 -9.277 3.108 1.00 95.00 96 LEU A C 1
ATOM 749 O O . LEU A 1 96 ? 1.747 -8.081 2.865 1.00 95.00 96 LEU A O 1
ATOM 753 N N . VAL A 1 97 ? 2.293 -10.228 2.495 1.00 95.31 97 VAL A N 1
ATOM 754 C CA . VAL A 1 97 ? 3.180 -9.980 1.351 1.00 95.31 97 VAL A CA 1
ATOM 755 C C . VAL A 1 97 ? 2.598 -10.711 0.150 1.00 95.31 97 VAL A C 1
ATOM 757 O O . VAL A 1 97 ? 2.399 -11.921 0.211 1.00 95.31 97 VAL A O 1
ATOM 760 N N . VAL A 1 98 ? 2.311 -9.979 -0.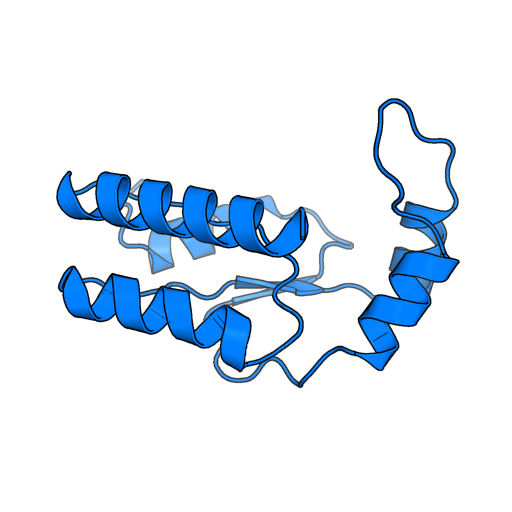924 1.00 96.75 98 VAL A N 1
ATOM 761 C CA . VAL A 1 98 ? 1.595 -10.492 -2.096 1.00 96.75 98 VAL A CA 1
ATOM 762 C C . VAL A 1 98 ? 2.497 -10.426 -3.312 1.00 96.75 98 VAL A C 1
ATOM 764 O O . VAL A 1 98 ? 2.856 -9.341 -3.770 1.00 96.75 98 VAL A O 1
ATOM 767 N N . ASP A 1 99 ? 2.841 -11.587 -3.862 1.00 96.56 99 ASP A N 1
ATOM 768 C CA . ASP A 1 99 ? 3.502 -11.658 -5.158 1.00 96.56 99 ASP A CA 1
ATOM 769 C C . ASP A 1 99 ? 2.480 -11.459 -6.279 1.00 96.56 99 ASP A C 1
ATOM 771 O O . ASP A 1 99 ? 1.685 -12.336 -6.611 1.00 96.56 99 ASP A O 1
ATOM 775 N N . THR A 1 100 ? 2.527 -10.277 -6.876 1.00 96.88 100 THR A N 1
ATOM 776 C CA . THR A 1 100 ? 1.587 -9.827 -7.904 1.00 96.88 100 THR A CA 1
ATOM 777 C C . THR A 1 100 ? 1.826 -10.466 -9.269 1.00 96.88 100 THR A C 1
ATOM 779 O O . THR A 1 100 ? 1.188 -10.067 -10.241 1.00 96.88 100 THR A O 1
ATOM 782 N N . ARG A 1 101 ? 2.764 -11.414 -9.407 1.00 97.00 101 ARG A N 1
ATOM 783 C CA . ARG A 1 101 ? 2.866 -12.257 -10.611 1.00 97.00 101 ARG A CA 1
ATOM 784 C C . ARG A 1 101 ? 1.652 -13.165 -10.797 1.00 97.00 101 ARG A C 1
ATOM 786 O O . ARG A 1 101 ? 1.378 -13.562 -11.925 1.00 97.00 101 ARG A O 1
ATOM 793 N N . PHE A 1 102 ? 0.967 -13.498 -9.709 1.00 95.88 102 PHE A N 1
ATOM 794 C CA . PHE A 1 102 ? -0.151 -14.434 -9.688 1.00 95.88 102 PHE A CA 1
ATOM 795 C C . PHE A 1 102 ? -1.479 -13.705 -9.465 1.00 95.88 102 PHE A C 1
ATOM 797 O O . PHE A 1 102 ? -1.500 -12.511 -9.160 1.00 95.88 102 PHE A O 1
ATOM 804 N N . ASP A 1 103 ? -2.585 -14.434 -9.623 1.00 95.94 103 ASP A N 1
ATOM 805 C CA . ASP A 1 103 ? -3.907 -13.930 -9.258 1.00 95.94 103 ASP A CA 1
ATOM 806 C C . ASP A 1 103 ? -3.941 -13.497 -7.783 1.00 95.94 103 ASP A C 1
ATOM 808 O O . ASP A 1 103 ? -3.398 -14.172 -6.904 1.00 95.94 103 ASP A O 1
ATOM 812 N N . ILE A 1 104 ? -4.572 -12.352 -7.522 1.00 95.81 104 ILE A N 1
ATOM 813 C CA . ILE A 1 104 ? -4.591 -11.735 -6.193 1.00 95.81 104 ILE A CA 1
ATOM 814 C C . ILE A 1 104 ? -5.898 -11.974 -5.433 1.00 95.81 104 ILE A C 1
ATOM 816 O O . ILE A 1 104 ? -6.013 -11.478 -4.316 1.00 95.81 104 ILE A O 1
ATOM 820 N N . GLY A 1 105 ? -6.873 -12.713 -5.976 1.00 95.69 105 GLY A N 1
ATOM 821 C CA . GLY A 1 105 ? -8.206 -12.867 -5.380 1.00 95.69 105 GLY A CA 1
ATOM 822 C C . GLY A 1 105 ? -8.153 -13.348 -3.929 1.00 95.69 105 GLY A C 1
ATOM 823 O O . GLY A 1 105 ? -8.636 -12.667 -3.026 1.00 95.69 105 GLY A O 1
ATOM 824 N N . VAL A 1 106 ? -7.420 -14.436 -3.679 1.00 94.50 106 VAL A N 1
ATOM 825 C CA . VAL A 1 106 ? -7.203 -14.972 -2.319 1.00 94.50 106 VAL A CA 1
ATOM 826 C C . VAL A 1 106 ? -6.477 -13.966 -1.415 1.00 94.50 106 VAL A C 1
ATOM 828 O O . VAL A 1 106 ? -6.724 -13.903 -0.212 1.00 94.50 106 VAL A O 1
ATOM 831 N N . SER A 1 107 ? -5.591 -13.141 -1.978 1.00 96.12 107 SER A N 1
ATOM 832 C CA . SER A 1 107 ? -4.876 -12.111 -1.212 1.00 96.12 107 SER A CA 1
ATOM 833 C C . SER A 1 107 ? -5.791 -10.952 -0.814 1.00 96.12 107 SER A C 1
ATOM 835 O O . SER A 1 107 ? -5.639 -10.401 0.275 1.00 96.12 107 SER A O 1
ATOM 837 N N . VAL A 1 108 ? -6.758 -10.596 -1.665 1.00 94.81 108 VAL A N 1
ATOM 838 C CA . VAL A 1 108 ? -7.790 -9.599 -1.351 1.00 94.81 108 VAL A CA 1
ATOM 839 C C . VAL A 1 108 ? -8.695 -10.114 -0.233 1.00 94.81 108 VAL A C 1
ATOM 841 O O . VAL A 1 108 ? -8.919 -9.396 0.740 1.00 94.81 108 VAL A O 1
ATOM 844 N N . GLU A 1 109 ? -9.149 -11.365 -0.316 1.00 95.19 109 GLU A N 1
ATOM 845 C CA . GLU A 1 109 ? -9.937 -12.005 0.746 1.00 95.19 109 GLU A CA 1
ATOM 846 C C . GLU A 1 109 ? -9.171 -12.040 2.076 1.00 95.19 109 GLU A C 1
ATOM 848 O O . GLU A 1 109 ? -9.699 -11.634 3.114 1.00 95.19 109 GLU A O 1
ATOM 853 N N . ALA A 1 110 ? -7.894 -12.435 2.044 1.00 95.31 110 ALA A N 1
ATOM 854 C CA . ALA A 1 110 ? -7.033 -12.426 3.220 1.00 95.31 110 ALA A CA 1
ATOM 855 C C . ALA A 1 110 ? -6.870 -11.015 3.808 1.00 95.31 110 ALA A C 1
ATOM 857 O O . ALA A 1 110 ? -6.931 -10.855 5.025 1.00 95.31 110 ALA A O 1
ATOM 858 N N . ALA A 1 111 ? -6.703 -9.984 2.973 1.00 94.62 111 ALA A N 1
ATOM 859 C CA . ALA A 1 111 ? -6.601 -8.598 3.429 1.00 94.62 111 ALA A CA 1
ATOM 860 C C . ALA A 1 111 ? -7.900 -8.101 4.087 1.00 94.62 111 ALA A C 1
ATOM 862 O O . ALA A 1 111 ? -7.838 -7.422 5.112 1.00 94.62 111 ALA A O 1
ATOM 863 N N . LEU A 1 112 ? -9.069 -8.464 3.547 1.00 93.56 112 LEU A N 1
ATOM 864 C CA . LEU A 1 112 ? -10.376 -8.124 4.120 1.00 93.56 112 LEU A CA 1
ATOM 865 C C . LEU A 1 112 ? -10.613 -8.824 5.463 1.00 93.56 112 LEU A C 1
ATOM 867 O O . LEU A 1 112 ? -10.995 -8.169 6.437 1.00 93.56 112 LEU A O 1
ATOM 871 N N . LEU A 1 113 ? -10.298 -10.119 5.553 1.00 93.94 113 LEU A N 1
ATOM 872 C CA . LEU A 1 113 ? -10.369 -10.873 6.805 1.00 93.94 113 LEU A CA 1
ATOM 873 C C . LEU A 1 113 ? -9.406 -10.296 7.845 1.00 93.94 113 LEU A C 1
ATOM 875 O O . LEU A 1 113 ? -9.789 -10.031 8.987 1.00 93.94 113 LEU A O 1
ATOM 879 N N . LEU A 1 114 ? -8.169 -10.003 7.434 1.00 93.88 114 LEU A N 1
ATOM 880 C CA . LEU A 1 114 ? -7.205 -9.299 8.267 1.00 93.88 114 LEU A CA 1
ATOM 881 C C . LEU A 1 114 ? -7.675 -7.900 8.629 1.00 93.88 114 LEU A C 1
ATOM 883 O O . LEU A 1 114 ? -7.214 -7.428 9.649 1.00 93.88 114 LEU A O 1
ATOM 887 N N . ALA A 1 115 ? -8.567 -7.243 7.889 1.00 91.56 115 ALA A N 1
ATOM 888 C CA . ALA A 1 115 ? -9.160 -5.955 8.255 1.00 91.56 115 ALA A CA 1
ATOM 889 C C . ALA A 1 115 ? -10.394 -6.091 9.166 1.00 91.56 115 ALA A C 1
ATOM 891 O O . ALA A 1 115 ? -10.901 -5.089 9.662 1.00 91.56 115 ALA A O 1
ATOM 892 N N . GLY A 1 116 ? -10.840 -7.317 9.458 1.00 90.00 116 GLY A N 1
ATOM 893 C CA . GLY A 1 116 ? -12.036 -7.578 10.262 1.00 90.00 116 GLY A CA 1
ATOM 894 C C . GLY A 1 116 ? -13.342 -7.389 9.489 1.00 90.00 116 GLY A C 1
ATOM 895 O O . GLY A 1 116 ? -14.396 -7.262 10.105 1.00 90.00 116 GLY A O 1
ATOM 896 N N . VAL A 1 117 ? -13.284 -7.364 8.156 1.00 86.50 117 VAL A N 1
ATOM 897 C CA . VAL A 1 117 ? -14.475 -7.398 7.306 1.00 86.50 117 VAL A CA 1
ATOM 898 C C . VAL A 1 117 ? -14.939 -8.849 7.238 1.00 86.50 117 VAL A C 1
ATOM 900 O O . VAL A 1 117 ? -14.212 -9.707 6.739 1.00 86.50 117 VAL A O 1
ATOM 903 N N . GLN A 1 118 ? -16.124 -9.140 7.774 1.00 72.69 118 GLN A N 1
ATOM 904 C CA . GLN A 1 118 ? -16.753 -10.445 7.575 1.00 72.69 118 GLN A CA 1
ATOM 905 C C . GLN A 1 118 ? -17.417 -10.473 6.193 1.00 72.69 118 GLN A C 1
ATOM 907 O O . GLN A 1 118 ? -18.067 -9.497 5.813 1.00 72.69 118 GLN A O 1
ATOM 912 N N . ALA A 1 119 ? -17.182 -11.558 5.451 1.00 56.50 119 ALA A N 1
ATOM 913 C CA . ALA A 1 119 ? -17.843 -11.848 4.181 1.00 56.50 119 ALA A CA 1
ATOM 914 C C . ALA A 1 119 ? -19.315 -12.229 4.389 1.00 56.50 119 ALA A C 1
ATOM 916 O O . ALA A 1 119 ? -19.615 -12.840 5.443 1.00 56.50 119 ALA A O 1
#

Sequence (119 aa):
KENAEVFDEVERRVAKGLGRGRLVVVDATNLKHEFRRRYFELADEAGTRVVYVNLTAPIETLRERVSGPREGYSQAGVPVLDSMVRAAERHGGAALVVDTRFDIGVSVEAALLLAGVQA

Radius of gyration: 15.76 Å; Cα contacts (8 Å, |Δi|>4): 90; chains: 1; bounding box: 35×36×42 Å

Nearest PDB structures (foldseek):
  3u7g-assembly1_A  TM=7.126E-01  e=1.290E-02  Mus musculus
  4mde-assembly1_A  TM=6.996E-01  e=4.329E-02  Acetivibrio thermocellus ATCC 27405
  2pez-assembly1_B  TM=7.546E-01  e=1.453E-01  Homo sapiens
  2ofw-assembly1_A  TM=6.490E-01  e=9.912E-02  Homo sapiens
  1i2d-assembly1_A  TM=6.689E-01  e=5.902E-01  Penicillium chrysogenum